Protein AF-A0A673MYK4-F1 (afdb_monomer)

pLDDT: mean 72.22, std 11.87, range [42.47, 86.56]

Mean predicted aligned error: 8.39 Å

Solvent-accessible surface area (backbone atoms only — not comparable to full-atom values): 3682 Å² total; per-residue (Å²): 132,85,78,81,79,84,80,86,84,84,91,84,79,68,89,87,76,45,67,67,40,50,52,39,30,75,75,65,76,41,83,58,88,76,79,66,86,86,77,79,91,84,86,86,83,85,86,131

Foldseek 3Di:
DDPPDDDDDDDDDDFPPCSVQVVCCVQVVDGDPDDDRDDDDDDDHDDD

Sequence (48 aa):
MASLDRVKVLVLGDSGVGKSSLVHLLCQNQVLGNPSWTVGCSVDVRVQ

Secondary structure (DSSP, 8-state):
--------------TTSSHHHHHHHHHHSS--SS--------------

Radius of gyration: 12.84 Å; Cα contacts (8 Å, |Δi|>4): 16; chains: 1; bounding box: 34×15×33 Å

Structure (mmCIF, N/CA/C/O backbone):
data_AF-A0A673MYK4-F1
#
_entry.id   AF-A0A673MYK4-F1
#
loop_
_atom_site.group_PDB
_atom_site.id
_atom_site.type_symbol
_atom_site.label_atom_id
_atom_site.label_alt_id
_atom_site.label_comp_id
_atom_site.label_asym_id
_atom_site.label_entity_id
_atom_site.label_seq_id
_atom_site.pdbx_PDB_ins_code
_atom_site.Cartn_x
_atom_s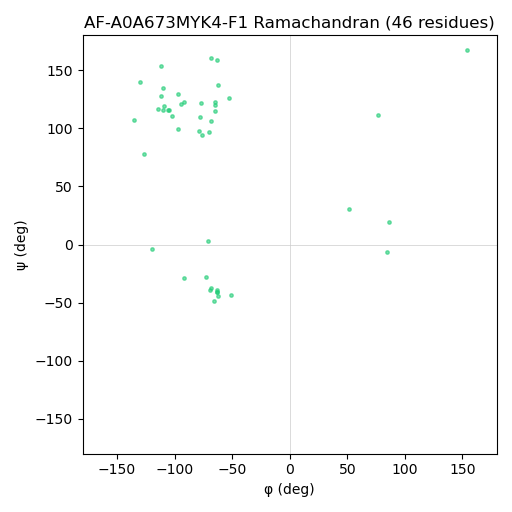ite.Cartn_y
_atom_site.Cartn_z
_atom_site.occupancy
_atom_site.B_iso_or_equiv
_atom_site.auth_seq_id
_atom_site.auth_comp_id
_atom_site.auth_asym_id
_atom_site.auth_atom_id
_atom_site.pdbx_PDB_model_num
ATOM 1 N N . MET A 1 1 ? -24.552 -0.941 21.439 1.00 42.47 1 MET A N 1
ATOM 2 C CA . MET A 1 1 ? -23.772 -1.737 20.468 1.00 42.47 1 MET A CA 1
ATOM 3 C C . MET A 1 1 ? -23.235 -0.755 19.449 1.00 42.47 1 MET A C 1
ATOM 5 O O . MET A 1 1 ? -24.039 -0.174 18.737 1.00 42.47 1 MET A O 1
ATOM 9 N N . ALA A 1 2 ? -21.937 -0.450 19.485 1.00 50.12 2 ALA A N 1
ATOM 10 C CA . ALA A 1 2 ? -21.342 0.499 18.547 1.00 50.12 2 ALA A CA 1
ATOM 11 C C . ALA A 1 2 ? -21.444 -0.084 17.130 1.00 50.12 2 ALA A C 1
ATOM 13 O O . ALA A 1 2 ? -20.996 -1.210 16.905 1.00 50.12 2 ALA A O 1
ATOM 14 N N . SER A 1 3 ? -22.084 0.630 16.201 1.00 60.38 3 SER A N 1
ATOM 15 C CA . SER A 1 3 ? -21.998 0.276 14.789 1.00 60.38 3 SER A CA 1
ATOM 16 C C . SER A 1 3 ? -20.548 0.478 14.372 1.00 60.38 3 SER A C 1
ATOM 18 O O . SER A 1 3 ? -19.997 1.566 14.514 1.00 60.38 3 SER A O 1
ATOM 20 N N . LEU A 1 4 ? -19.894 -0.583 13.908 1.00 65.69 4 LEU A N 1
ATOM 21 C CA . LEU A 1 4 ? -18.632 -0.423 13.203 1.00 65.69 4 LEU A CA 1
ATOM 22 C C . LEU A 1 4 ? -18.970 0.221 11.858 1.00 65.69 4 LEU A C 1
ATOM 24 O O . LEU A 1 4 ? -19.415 -0.462 10.933 1.00 65.69 4 LEU A O 1
ATOM 28 N N . ASP A 1 5 ? -18.834 1.543 11.779 1.00 77.44 5 ASP A N 1
ATOM 29 C CA . ASP A 1 5 ? -19.082 2.279 10.547 1.00 77.44 5 ASP A CA 1
ATOM 30 C C . 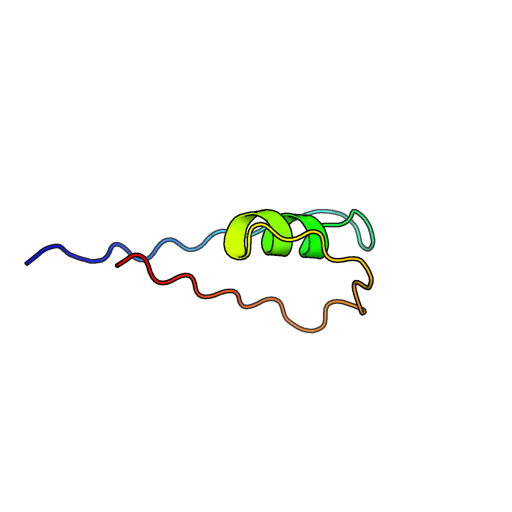ASP A 1 5 ? -18.058 1.850 9.496 1.00 77.44 5 ASP A C 1
ATOM 32 O O . ASP A 1 5 ? -16.846 2.027 9.633 1.00 77.44 5 ASP A O 1
ATOM 36 N N . ARG A 1 6 ? -18.558 1.226 8.428 1.00 76.19 6 ARG A N 1
ATOM 37 C CA . ARG A 1 6 ? -17.721 0.751 7.332 1.00 76.19 6 ARG A CA 1
ATOM 38 C C . ARG A 1 6 ? -17.344 1.930 6.443 1.00 76.19 6 ARG A C 1
ATOM 40 O O . ARG A 1 6 ? -18.172 2.427 5.682 1.00 76.19 6 ARG A O 1
ATOM 47 N N . VAL A 1 7 ? -16.077 2.327 6.484 1.00 80.06 7 VAL A N 1
ATOM 48 C CA . VAL A 1 7 ? -15.535 3.384 5.622 1.00 80.06 7 VAL A CA 1
ATOM 49 C C . VAL A 1 7 ? -14.844 2.761 4.409 1.00 80.06 7 VAL A C 1
ATOM 51 O O . VAL A 1 7 ? -14.012 1.866 4.547 1.00 80.06 7 VAL A O 1
ATOM 54 N N . LYS A 1 8 ? -15.179 3.231 3.201 1.00 81.56 8 LYS A N 1
ATOM 55 C CA . LYS A 1 8 ? -14.515 2.832 1.951 1.00 81.56 8 LYS A CA 1
ATOM 56 C C . LYS A 1 8 ? -13.709 4.008 1.410 1.00 81.56 8 LYS A C 1
ATOM 58 O O . LYS A 1 8 ? -14.284 5.023 1.033 1.00 81.56 8 LYS A O 1
ATOM 63 N N . VAL A 1 9 ? -12.389 3.853 1.349 1.00 83.69 9 VAL A N 1
ATOM 64 C CA . VAL A 1 9 ? -11.461 4.873 0.840 1.00 83.69 9 VAL A CA 1
ATOM 65 C C . VAL A 1 9 ? -10.874 4.403 -0.487 1.00 83.69 9 VAL A C 1
ATOM 67 O O . VAL A 1 9 ? -10.466 3.249 -0.612 1.00 83.69 9 VAL A O 1
ATOM 70 N N . LEU A 1 10 ? -10.836 5.288 -1.485 1.00 83.81 10 LEU A N 1
ATOM 71 C CA . LEU A 1 10 ? -10.225 5.030 -2.789 1.00 83.81 10 LEU A CA 1
ATOM 72 C C . LEU A 1 10 ? -8.971 5.895 -2.950 1.00 83.81 10 LEU A C 1
ATOM 74 O O . LEU A 1 10 ? -9.035 7.109 -2.783 1.00 83.81 10 LEU A O 1
ATOM 78 N N . VAL A 1 11 ? -7.845 5.272 -3.302 1.00 82.62 11 VAL A N 1
ATOM 79 C CA . VAL A 1 11 ? -6.569 5.960 -3.547 1.00 82.62 11 VAL A CA 1
ATOM 80 C C . VAL A 1 11 ? -6.313 6.012 -5.052 1.00 82.62 11 VAL A C 1
ATOM 82 O O . VAL A 1 11 ? -6.154 4.973 -5.695 1.00 82.62 11 VAL A O 1
ATOM 85 N N . LEU A 1 12 ? -6.279 7.221 -5.614 1.00 82.31 12 LEU A N 1
ATOM 86 C CA . LEU A 1 12 ? -6.121 7.484 -7.048 1.00 82.31 12 LEU A CA 1
ATOM 87 C C . LEU A 1 12 ? -4.768 8.141 -7.350 1.00 82.31 12 LEU A C 1
ATOM 89 O O . LEU A 1 12 ? -4.182 8.799 -6.496 1.00 82.31 12 LEU A O 1
ATOM 93 N N . GLY A 1 13 ? -4.270 7.942 -8.569 1.00 83.94 13 GLY A N 1
ATOM 94 C CA . GLY A 1 13 ? -3.008 8.504 -9.060 1.00 83.94 13 GLY A CA 1
ATOM 95 C C . GLY A 1 13 ? -2.399 7.640 -10.162 1.00 83.94 13 GLY A C 1
ATOM 96 O O . GLY A 1 13 ? -2.804 6.483 -10.333 1.00 83.94 13 GLY A O 1
ATOM 97 N N . ASP A 1 14 ? -1.404 8.165 -10.869 1.00 83.81 14 ASP A N 1
ATOM 98 C CA . ASP A 1 14 ? -0.766 7.484 -12.001 1.00 83.81 14 ASP A CA 1
ATOM 99 C C . ASP A 1 14 ? -0.068 6.178 -11.596 1.00 83.81 14 ASP A C 1
ATOM 101 O O . ASP A 1 14 ? 0.230 5.918 -10.422 1.00 83.81 14 ASP A O 1
ATOM 105 N N . SER A 1 15 ? 0.149 5.286 -12.559 1.00 80.31 15 SER A N 1
ATOM 106 C CA . SER A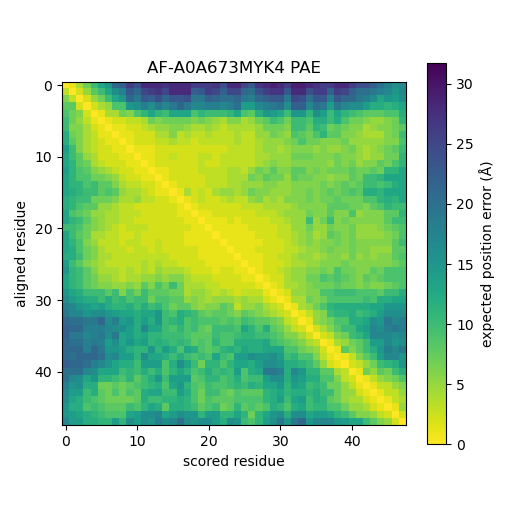 1 15 ? 0.862 4.034 -12.292 1.00 80.31 15 SER A CA 1
ATOM 107 C C . SER A 1 15 ? 2.296 4.323 -11.829 1.00 80.31 15 SER A C 1
ATOM 109 O O . SER A 1 15 ? 2.961 5.195 -12.373 1.00 80.31 15 SER A O 1
ATOM 111 N N . GLY A 1 16 ? 2.771 3.612 -10.803 1.00 79.19 16 GLY A N 1
ATOM 112 C CA . GLY A 1 16 ? 4.138 3.767 -10.284 1.00 79.19 16 GLY A CA 1
ATOM 113 C C . GLY A 1 16 ? 4.366 4.888 -9.259 1.00 79.19 16 GLY A C 1
ATOM 114 O O . GLY A 1 16 ? 5.424 4.907 -8.646 1.00 79.19 16 GLY A O 1
ATOM 115 N N . VAL A 1 17 ? 3.386 5.754 -8.962 1.00 84.06 17 VAL A N 1
ATOM 116 C CA . VAL A 1 17 ? 3.552 6.865 -7.984 1.00 84.06 17 VAL A CA 1
ATOM 117 C C . VAL A 1 17 ? 3.648 6.433 -6.508 1.00 84.06 17 VAL A C 1
ATOM 119 O O . VAL A 1 17 ? 3.686 7.272 -5.617 1.00 84.06 17 VAL A O 1
ATOM 122 N N . GLY A 1 18 ? 3.645 5.128 -6.215 1.00 81.88 18 GLY A N 1
ATOM 123 C CA . GLY A 1 18 ? 3.808 4.623 -4.845 1.00 81.88 18 GLY A CA 1
ATOM 124 C C . GLY A 1 18 ? 2.525 4.520 -4.011 1.00 81.88 18 GLY A C 1
ATOM 125 O O . GLY A 1 18 ? 2.607 4.399 -2.792 1.00 81.88 18 GLY A O 1
ATOM 12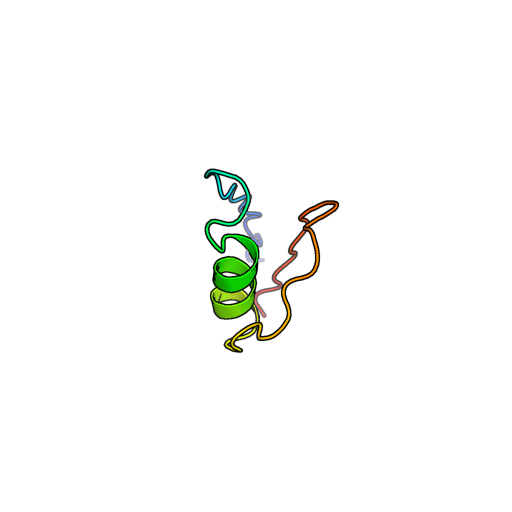6 N N . LYS A 1 19 ? 1.334 4.499 -4.635 1.00 86.56 19 LYS A N 1
ATOM 127 C CA . LYS A 1 19 ? 0.040 4.313 -3.932 1.00 86.56 19 LYS A CA 1
ATOM 128 C C . LYS A 1 19 ? 0.046 3.094 -3.001 1.00 86.56 19 LYS A C 1
ATOM 130 O O . LYS A 1 19 ? -0.412 3.174 -1.869 1.00 86.56 19 LYS A O 1
ATOM 135 N N . SER A 1 20 ? 0.597 1.977 -3.467 1.00 83.25 20 SER A N 1
ATOM 136 C CA . SER A 1 20 ? 0.655 0.723 -2.707 1.00 83.25 20 SER A CA 1
ATOM 137 C C . SER A 1 20 ? 1.617 0.820 -1.525 1.00 83.25 20 SER A C 1
ATOM 139 O O . SER A 1 20 ? 1.286 0.367 -0.434 1.00 83.25 20 SER A O 1
ATOM 141 N N . SER A 1 21 ? 2.757 1.491 -1.708 1.00 83.62 21 SER A N 1
ATOM 142 C CA . SER A 1 21 ? 3.697 1.788 -0.624 1.00 83.62 21 SER A CA 1
ATOM 143 C C . SER A 1 21 ? 3.069 2.697 0.438 1.00 83.6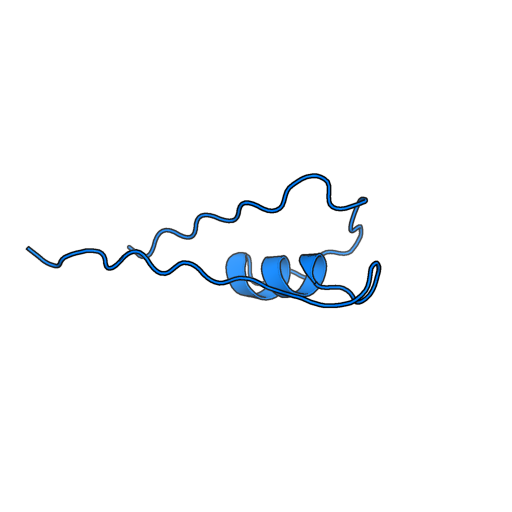2 21 SER A C 1
ATOM 145 O O . SER A 1 21 ? 3.263 2.453 1.625 1.00 83.62 21 SER A O 1
ATOM 147 N N . LEU A 1 22 ? 2.264 3.690 0.034 1.00 84.56 22 LEU A N 1
ATOM 148 C CA . LEU A 1 22 ? 1.537 4.571 0.954 1.00 84.56 22 LEU A CA 1
ATOM 149 C C . LEU A 1 22 ? 0.479 3.809 1.764 1.00 84.56 22 L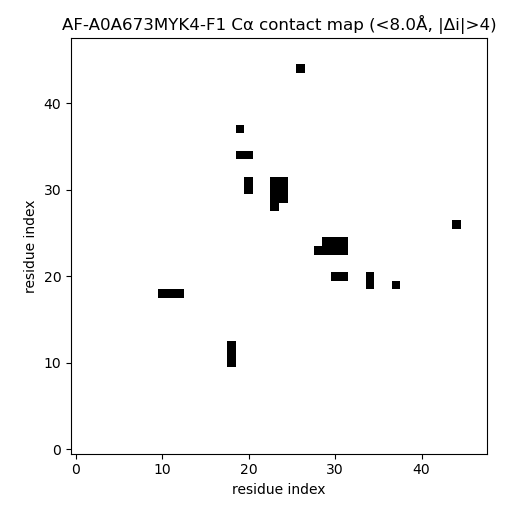EU A C 1
ATOM 151 O O . LEU A 1 22 ? 0.436 3.934 2.984 1.00 84.56 22 LEU A O 1
ATOM 155 N N . VAL A 1 23 ? -0.359 3.001 1.110 1.00 83.62 23 VAL A N 1
ATOM 156 C CA . VAL A 1 23 ? -1.397 2.218 1.805 1.00 83.62 23 VAL A CA 1
ATOM 157 C C . VAL A 1 23 ? -0.768 1.215 2.772 1.00 83.62 23 VAL A C 1
ATOM 159 O O . VAL A 1 23 ? -1.240 1.068 3.898 1.00 83.62 23 VAL A O 1
ATOM 162 N N . HIS A 1 24 ? 0.323 0.564 2.366 1.00 83.75 24 HIS A N 1
ATOM 163 C CA . HIS A 1 24 ? 1.065 -0.352 3.224 1.00 83.75 24 HIS A CA 1
ATOM 164 C C . HIS A 1 24 ? 1.668 0.359 4.440 1.00 83.75 24 HIS A C 1
ATOM 166 O O . HIS A 1 24 ? 1.597 -0.160 5.554 1.00 83.75 24 HIS A O 1
ATOM 172 N N . LEU A 1 25 ? 2.211 1.564 4.253 1.00 84.06 25 LEU A N 1
ATOM 173 C CA . LEU A 1 25 ? 2.716 2.372 5.356 1.00 84.06 25 LEU A CA 1
ATOM 174 C C . LEU A 1 25 ? 1.594 2.736 6.336 1.00 84.06 25 LEU A C 1
ATOM 176 O O . LEU A 1 25 ? 1.770 2.576 7.535 1.00 84.06 25 LEU A O 1
ATOM 180 N N . LEU A 1 26 ? 0.428 3.152 5.837 1.00 83.62 26 LEU A N 1
ATOM 181 C CA . LEU A 1 26 ? -0.712 3.537 6.678 1.00 83.62 26 LEU A CA 1
ATOM 182 C C . LEU A 1 26 ? -1.341 2.354 7.429 1.00 83.62 26 LEU A C 1
ATOM 184 O O . LEU A 1 26 ? -1.767 2.514 8.568 1.00 83.62 26 LEU A O 1
ATOM 188 N N . CYS A 1 27 ? -1.422 1.176 6.803 1.00 81.06 27 CYS A N 1
ATOM 189 C CA . CYS A 1 27 ? -2.116 0.021 7.385 1.00 81.06 27 CYS A CA 1
ATOM 190 C C . CYS A 1 27 ? -1.199 -0.889 8.208 1.00 81.06 27 CYS A C 1
ATOM 192 O O . CYS A 1 27 ? -1.674 -1.568 9.113 1.00 81.06 27 CYS A O 1
ATOM 194 N N . GLN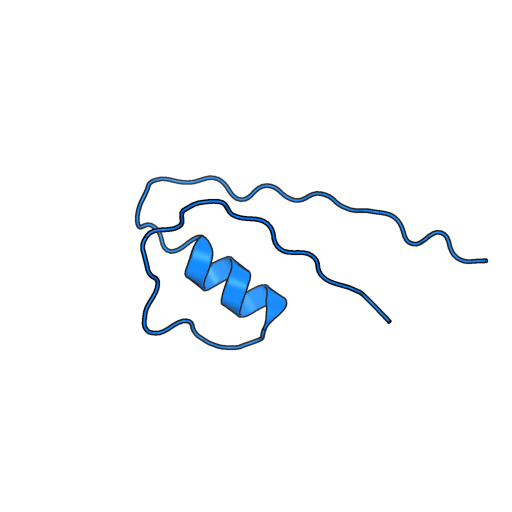 A 1 28 ? 0.095 -0.942 7.882 1.00 82.25 28 GLN A N 1
ATOM 195 C CA . GLN A 1 28 ? 1.050 -1.860 8.512 1.00 82.25 28 GLN A CA 1
ATOM 196 C C . GLN A 1 28 ? 2.205 -1.140 9.221 1.00 82.25 28 GLN A C 1
ATOM 198 O O . GLN A 1 28 ? 3.031 -1.809 9.836 1.00 82.25 28 GLN A O 1
ATOM 203 N N . ASN A 1 29 ? 2.293 0.198 9.148 1.00 79.88 29 ASN A N 1
ATOM 204 C CA . ASN A 1 29 ? 3.400 0.997 9.700 1.00 79.88 29 ASN A CA 1
ATOM 205 C C . ASN A 1 29 ? 4.794 0.500 9.263 1.00 79.88 29 ASN A C 1
ATOM 207 O O . ASN A 1 29 ? 5.775 0.632 9.991 1.00 79.88 29 ASN A O 1
ATOM 211 N N . GLN A 1 30 ? 4.884 -0.089 8.067 1.00 77.56 30 GLN A N 1
ATOM 212 C CA . GLN A 1 30 ? 6.108 -0.649 7.496 1.00 77.56 30 GLN A CA 1
ATOM 213 C C . GLN A 1 30 ? 6.304 -0.136 6.074 1.00 77.56 30 GLN A C 1
ATOM 215 O O . GLN A 1 30 ? 5.349 -0.042 5.295 1.00 77.56 30 GLN A O 1
ATOM 220 N N . VAL A 1 31 ? 7.554 0.183 5.738 1.00 74.94 31 VAL A N 1
ATOM 221 C CA . VAL A 1 31 ? 7.929 0.637 4.398 1.00 74.94 31 VAL A CA 1
ATOM 222 C C . VAL A 1 31 ? 7.979 -0.570 3.467 1.00 74.94 31 VAL A C 1
ATOM 224 O O . VAL A 1 31 ? 8.729 -1.518 3.692 1.00 74.94 31 V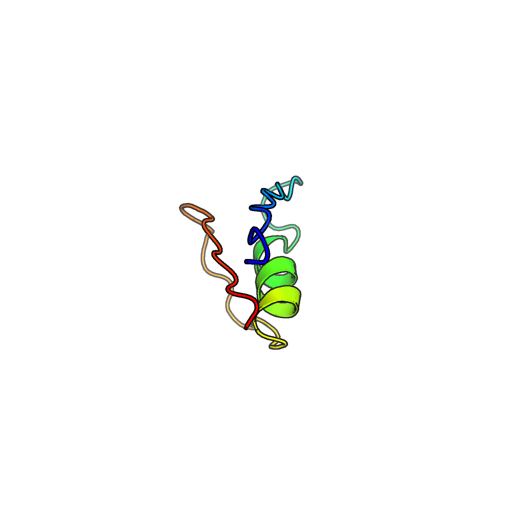AL A O 1
ATOM 227 N N . LEU A 1 32 ? 7.189 -0.530 2.396 1.00 72.44 32 LEU A N 1
ATOM 228 C CA . LEU A 1 32 ? 7.174 -1.586 1.392 1.00 72.44 32 LEU A CA 1
ATOM 229 C C . LEU A 1 32 ? 8.377 -1.425 0.446 1.00 72.44 32 LEU A C 1
ATOM 231 O O . LEU A 1 32 ? 8.334 -0.621 -0.485 1.00 72.44 32 LEU A O 1
ATOM 235 N N . GLY A 1 33 ? 9.449 -2.180 0.703 1.00 64.12 33 GLY A N 1
ATOM 236 C CA . GLY A 1 33 ? 10.702 -2.119 -0.064 1.00 64.12 33 GLY A CA 1
ATOM 237 C C . GLY A 1 33 ? 10.641 -2.740 -1.467 1.00 64.12 33 GLY A C 1
ATOM 238 O O . GLY A 1 33 ? 11.347 -2.281 -2.354 1.00 64.12 33 GLY A O 1
ATOM 239 N N . ASN A 1 34 ? 9.769 -3.731 -1.691 1.00 62.94 34 ASN A N 1
ATOM 240 C CA . ASN A 1 34 ? 9.556 -4.368 -2.999 1.00 62.94 34 ASN A CA 1
ATOM 241 C C . ASN A 1 34 ? 8.064 -4.343 -3.381 1.00 62.94 34 ASN A C 1
ATOM 243 O O . ASN A 1 34 ? 7.370 -5.353 -3.234 1.00 62.94 34 ASN A O 1
ATOM 247 N N . PRO A 1 35 ? 7.533 -3.201 -3.855 1.00 64.31 35 PRO A N 1
ATOM 248 C CA . PRO A 1 35 ? 6.187 -3.151 -4.408 1.00 64.31 35 PRO A CA 1
ATOM 249 C C . PRO A 1 35 ? 6.144 -3.923 -5.736 1.00 64.31 35 PRO A C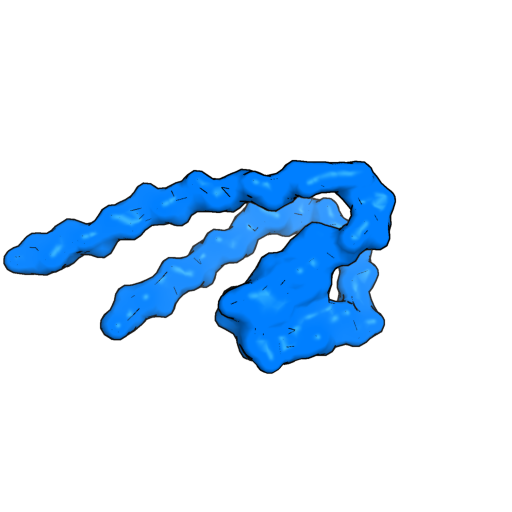 1
ATOM 251 O O . PRO A 1 35 ? 6.648 -3.456 -6.757 1.00 64.31 35 PRO A O 1
ATOM 254 N N . SER A 1 36 ? 5.534 -5.110 -5.744 1.00 62.62 36 SER A N 1
ATOM 255 C CA . SER A 1 36 ? 5.156 -5.785 -6.990 1.00 62.62 36 SER A CA 1
ATOM 256 C C . SER A 1 36 ? 4.032 -5.012 -7.698 1.00 62.62 36 SER A C 1
ATOM 258 O O . SER A 1 36 ? 3.339 -4.184 -7.093 1.00 62.62 36 SER A O 1
ATOM 260 N N . TRP A 1 37 ? 3.849 -5.242 -9.006 1.00 56.31 37 TRP A N 1
ATOM 261 C CA . TRP A 1 37 ? 2.749 -4.627 -9.755 1.00 56.31 37 TRP A CA 1
ATOM 262 C C . TRP A 1 37 ? 1.415 -4.899 -9.060 1.00 56.31 37 TRP A C 1
ATOM 264 O O . TRP A 1 37 ? 1.067 -6.038 -8.757 1.00 56.31 37 TRP A O 1
ATOM 274 N N . THR A 1 38 ? 0.679 -3.826 -8.776 1.00 60.41 38 THR A N 1
ATOM 275 C CA . THR A 1 38 ? -0.535 -3.892 -7.961 1.00 60.41 38 THR A CA 1
ATOM 276 C C . THR A 1 38 ? -1.681 -4.462 -8.793 1.00 60.41 38 THR A C 1
ATOM 278 O O . THR A 1 38 ? -2.349 -3.727 -9.516 1.00 60.41 38 THR A O 1
ATOM 281 N N . VAL A 1 39 ? -1.907 -5.774 -8.707 1.00 53.94 39 VAL A N 1
ATOM 282 C CA . VAL A 1 39 ? -3.060 -6.448 -9.320 1.00 53.94 39 VAL A CA 1
ATOM 283 C C . VAL A 1 39 ? -4.142 -6.619 -8.257 1.00 53.94 39 VAL A C 1
ATOM 285 O O . VAL A 1 39 ? -4.075 -7.530 -7.442 1.00 53.94 39 VAL A O 1
ATOM 288 N N . GLY A 1 40 ? -5.132 -5.722 -8.264 1.00 55.31 40 GLY A N 1
ATOM 289 C CA . GLY A 1 40 ? -6.230 -5.722 -7.293 1.00 55.31 40 GLY A CA 1
ATOM 290 C C . GLY A 1 40 ? -5.808 -5.172 -5.926 1.00 55.31 40 GLY A C 1
ATOM 291 O O . GLY A 1 40 ? -5.033 -5.779 -5.199 1.00 55.31 40 GLY A O 1
ATOM 292 N N . CYS A 1 41 ? -6.331 -4.001 -5.558 1.00 60.34 41 CYS A N 1
ATOM 293 C CA . CYS A 1 41 ? -6.136 -3.416 -4.233 1.00 60.34 41 CYS A CA 1
ATOM 294 C C . CYS A 1 41 ? -7.405 -3.645 -3.403 1.00 60.34 41 CYS A C 1
ATOM 296 O O . CYS A 1 41 ? -8.449 -3.063 -3.697 1.00 60.34 41 CYS A O 1
ATOM 298 N N . SER A 1 42 ? -7.325 -4.502 -2.386 1.00 56.97 42 SER A N 1
ATOM 299 C CA . SER A 1 42 ? -8.358 -4.646 -1.358 1.00 56.97 42 SER A CA 1
ATOM 300 C C . SER A 1 42 ? -7.666 -4.699 -0.006 1.00 56.97 42 SER A C 1
ATOM 302 O O . SER A 1 42 ? -7.014 -5.689 0.315 1.00 56.97 42 SER A O 1
ATOM 304 N N . VAL A 1 43 ? -7.781 -3.622 0.768 1.00 63.38 43 VAL A N 1
ATOM 305 C CA . VAL A 1 43 ? -7.222 -3.537 2.119 1.00 63.38 43 VAL A CA 1
ATOM 306 C C . VAL A 1 43 ? -8.380 -3.422 3.098 1.00 63.38 43 VAL A C 1
ATOM 308 O O . VAL A 1 43 ? -9.161 -2.477 3.026 1.00 63.38 43 VAL A O 1
ATOM 311 N N . ASP A 1 44 ? -8.513 -4.426 3.962 1.00 63.12 44 ASP A N 1
ATOM 312 C CA . ASP A 1 44 ? -9.498 -4.474 5.042 1.00 63.12 44 ASP A CA 1
ATOM 313 C C . ASP A 1 44 ? -8.757 -4.225 6.358 1.00 63.12 44 ASP A C 1
ATOM 315 O O . ASP A 1 44 ? -7.870 -4.995 6.729 1.00 63.12 44 ASP A O 1
ATOM 319 N N . VAL A 1 45 ? -9.072 -3.120 7.034 1.00 65.31 45 VAL A N 1
ATOM 320 C CA . VAL A 1 45 ? -8.483 -2.765 8.331 1.00 65.31 45 VAL A CA 1
ATOM 321 C C . VAL A 1 45 ? -9.561 -2.934 9.387 1.00 65.31 45 VAL A C 1
ATOM 323 O O . VAL A 1 45 ? -10.598 -2.274 9.334 1.00 65.31 45 VAL A O 1
ATOM 326 N N . ARG A 1 46 ? -9.318 -3.819 10.356 1.00 64.06 46 ARG A N 1
ATOM 327 C CA . ARG A 1 46 ? -10.207 -4.014 11.504 1.00 64.06 46 ARG A CA 1
ATOM 328 C C . ARG A 1 46 ? -9.717 -3.159 12.663 1.00 64.06 46 ARG A C 1
ATOM 330 O O . ARG A 1 46 ? -8.585 -3.324 13.107 1.00 64.06 46 ARG A O 1
ATOM 337 N N . VAL A 1 47 ? -10.568 -2.255 13.135 1.00 60.84 47 VAL A N 1
ATOM 338 C CA . VAL A 1 47 ? -10.329 -1.466 14.349 1.00 60.84 47 VAL A CA 1
ATOM 339 C C . VAL A 1 47 ? -10.952 -2.244 15.513 1.00 60.84 47 VAL A C 1
ATOM 341 O O . VAL A 1 47 ? -12.127 -2.602 15.422 1.00 60.84 47 VAL A O 1
ATOM 344 N N . GLN A 1 48 ? -10.154 -2.586 16.530 1.00 52.03 48 GLN A N 1
ATOM 345 C CA . GLN A 1 48 ? -10.574 -3.357 17.711 1.00 52.03 48 GLN A CA 1
ATOM 346 C C . GLN A 1 48 ? -10.951 -2.445 18.876 1.00 52.03 48 GLN A C 1
ATOM 348 O O . GLN A 1 48 ? -10.274 -1.406 19.040 1.00 52.03 48 GLN A O 1
#

InterPro domains:
  IPR027417 P-loop containing nucleoside triphosphate hydrolase [G3DSA:3.40.50.300] (2-48)
  IPR027417 P-loop containing nucleoside triphosphate hydrolase [SSF52540] (6-44)

Organism: NCBI:txid307959